Protein AF-A0A9D4IZQ9-F1 (afdb_monomer_lite)

Structure (mmCIF, N/CA/C/O backbone):
data_AF-A0A9D4IZQ9-F1
#
_entry.id   AF-A0A9D4IZQ9-F1
#
loop_
_atom_site.group_PDB
_atom_site.id
_atom_site.type_symbol
_atom_site.label_atom_id
_atom_site.label_alt_id
_atom_site.label_comp_id
_atom_site.label_asym_id
_atom_site.label_entity_id
_atom_site.label_seq_id
_atom_site.pdbx_PDB_ins_code
_atom_site.Cartn_x
_atom_site.Cartn_y
_atom_site.Cartn_z
_atom_site.occupancy
_atom_site.B_iso_or_equiv
_atom_site.auth_seq_id
_atom_site.auth_comp_id
_atom_site.auth_asym_id
_atom_site.auth_atom_id
_atom_site.pdbx_PDB_model_num
ATOM 1 N N . MET A 1 1 ? 46.373 -11.092 -69.726 1.00 56.59 1 MET A N 1
ATOM 2 C CA . MET A 1 1 ? 45.106 -10.371 -69.463 1.00 56.59 1 MET A CA 1
ATOM 3 C C . MET A 1 1 ? 44.306 -11.122 -68.409 1.00 56.59 1 MET A C 1
ATOM 5 O O . MET A 1 1 ? 43.628 -10.480 -67.626 1.00 56.59 1 MET A O 1
ATOM 9 N N . ASP A 1 2 ? 44.492 -12.441 -68.347 1.00 65.06 2 ASP A N 1
ATOM 10 C CA . ASP A 1 2 ? 43.815 -13.360 -67.430 1.00 65.06 2 ASP A CA 1
ATOM 11 C C . ASP A 1 2 ? 44.278 -13.197 -65.966 1.00 65.06 2 ASP A C 1
ATOM 13 O O . ASP A 1 2 ? 43.449 -12.937 -65.108 1.00 65.06 2 ASP A O 1
ATOM 17 N N . GLU A 1 3 ? 45.588 -13.116 -65.683 1.00 65.31 3 GLU A N 1
ATOM 18 C CA . GLU A 1 3 ? 46.099 -12.973 -64.295 1.00 65.31 3 GLU A CA 1
ATOM 19 C C . GLU A 1 3 ? 45.620 -11.716 -63.539 1.00 65.31 3 GLU A C 1
ATOM 21 O O . GLU A 1 3 ? 45.542 -11.713 -62.313 1.00 65.31 3 GLU A O 1
ATOM 26 N N . TRP A 1 4 ? 45.315 -10.624 -64.251 1.00 72.56 4 TRP A N 1
ATOM 27 C CA . TRP A 1 4 ? 44.850 -9.382 -63.618 1.00 72.56 4 TRP A CA 1
ATOM 28 C C . TRP A 1 4 ? 43.346 -9.415 -63.328 1.00 72.56 4 TRP A C 1
ATOM 30 O O . TRP A 1 4 ? 42.903 -8.811 -62.357 1.00 72.56 4 TRP A O 1
ATOM 40 N N . MET A 1 5 ? 42.564 -10.120 -64.156 1.00 70.25 5 MET A N 1
ATOM 41 C CA . MET A 1 5 ? 41.148 -10.366 -63.866 1.00 70.25 5 MET A CA 1
ATOM 42 C C . MET A 1 5 ? 40.995 -11.388 -62.741 1.00 70.25 5 MET A C 1
ATOM 44 O O . MET A 1 5 ? 40.171 -11.163 -61.860 1.00 70.25 5 MET A O 1
ATOM 48 N N . ASP A 1 6 ? 41.828 -12.431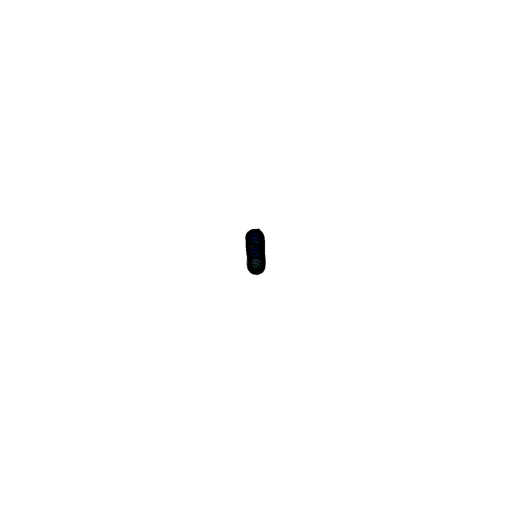 -62.732 1.00 72.38 6 ASP A N 1
ATOM 49 C CA . ASP A 1 6 ? 41.814 -13.470 -61.701 1.00 72.38 6 ASP A CA 1
ATOM 50 C C . ASP A 1 6 ? 42.185 -12.885 -60.331 1.00 72.38 6 ASP A C 1
ATOM 52 O O . ASP A 1 6 ? 41.409 -12.985 -59.388 1.00 72.38 6 ASP A O 1
ATOM 56 N N . GLY A 1 7 ? 43.288 -12.131 -60.231 1.00 77.56 7 GLY A N 1
ATOM 57 C CA . GLY A 1 7 ? 43.682 -11.501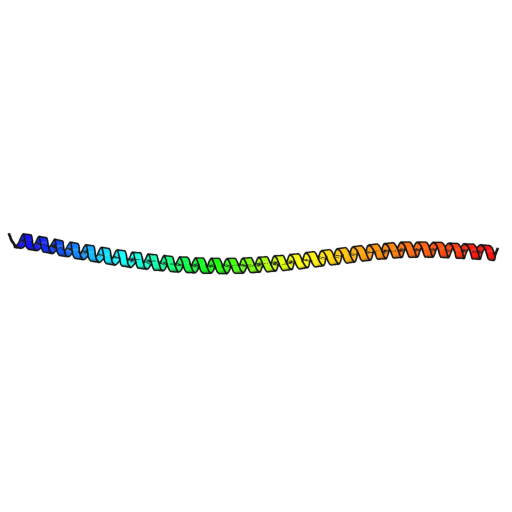 -58.962 1.00 77.56 7 GLY A CA 1
ATOM 58 C C . GLY A 1 7 ? 42.706 -10.430 -58.454 1.00 77.56 7 GLY A C 1
ATOM 59 O O . GLY A 1 7 ? 42.633 -10.181 -57.250 1.00 77.56 7 GLY A O 1
ATOM 60 N N . TRP A 1 8 ? 41.946 -9.790 -59.350 1.00 78.94 8 TRP A N 1
ATOM 61 C CA . TRP A 1 8 ? 40.905 -8.837 -58.962 1.00 78.94 8 TRP A CA 1
ATOM 62 C C . TRP A 1 8 ? 39.615 -9.536 -58.518 1.00 78.94 8 TRP A C 1
ATOM 64 O O . TRP A 1 8 ? 38.995 -9.084 -57.558 1.00 78.94 8 TRP A O 1
ATOM 74 N N . MET A 1 9 ? 39.223 -10.639 -59.170 1.00 76.81 9 MET A N 1
ATOM 75 C CA . MET A 1 9 ? 38.088 -11.457 -58.727 1.00 76.81 9 MET A CA 1
ATOM 76 C C . MET A 1 9 ? 38.375 -12.126 -57.386 1.00 76.81 9 MET A C 1
ATOM 78 O O . MET A 1 9 ? 37.524 -12.031 -56.507 1.00 76.81 9 MET A O 1
ATOM 82 N N . ASP A 1 10 ? 39.563 -12.707 -57.204 1.00 77.81 10 ASP A N 1
ATOM 83 C CA . ASP A 1 10 ? 39.956 -13.371 -55.957 1.00 77.81 10 ASP A CA 1
ATOM 84 C C . ASP A 1 10 ? 40.025 -12.368 -54.799 1.00 77.81 10 ASP A C 1
ATOM 86 O O . ASP A 1 10 ? 39.365 -12.546 -53.781 1.00 77.81 10 ASP A O 1
ATOM 90 N N . GLY A 1 11 ? 40.715 -11.234 -54.977 1.00 78.94 11 GLY A N 1
ATOM 91 C CA . GLY A 1 11 ? 40.816 -10.219 -53.923 1.00 78.94 11 GLY A CA 1
ATOM 92 C C . GLY A 1 11 ? 39.479 -9.560 -53.561 1.00 78.94 11 GLY A C 1
ATOM 93 O O . GLY A 1 11 ? 39.287 -9.134 -52.421 1.00 78.94 11 GLY A O 1
ATOM 94 N N . TRP A 1 12 ? 38.545 -9.468 -54.513 1.00 81.25 12 TRP A N 1
ATOM 95 C CA . TRP A 1 12 ? 37.202 -8.955 -54.249 1.00 81.25 12 TRP A CA 1
ATOM 96 C C . TRP A 1 12 ? 36.300 -10.005 -53.591 1.00 81.25 12 TRP A C 1
ATOM 98 O O . TRP A 1 12 ? 35.554 -9.653 -52.682 1.00 81.25 12 TRP A O 1
ATOM 108 N N . MET A 1 13 ? 36.379 -11.275 -54.005 1.00 79.06 13 MET A N 1
ATOM 109 C CA . MET A 1 13 ? 35.645 -12.373 -53.368 1.00 79.06 13 MET A CA 1
ATOM 110 C C . MET A 1 13 ? 36.106 -12.598 -51.933 1.00 79.06 13 MET A C 1
ATOM 112 O O . MET A 1 13 ? 35.252 -12.631 -51.053 1.00 79.06 13 MET A O 1
ATOM 116 N N . ASP A 1 14 ? 37.415 -12.679 -51.695 1.00 78.94 14 ASP A N 1
ATOM 117 C CA . ASP A 1 14 ? 37.975 -12.918 -50.363 1.00 78.94 14 ASP A CA 1
ATOM 118 C C . ASP A 1 14 ? 37.681 -11.735 -49.435 1.00 78.94 14 ASP A C 1
ATOM 120 O O . ASP A 1 14 ? 37.094 -11.905 -48.373 1.00 78.94 14 ASP A O 1
ATOM 124 N N . GLY A 1 15 ? 37.966 -10.501 -49.868 1.00 79.44 15 GLY A N 1
ATOM 125 C CA . GLY A 1 15 ? 37.719 -9.317 -49.039 1.00 79.44 15 GLY A CA 1
ATOM 126 C C . GLY A 1 15 ? 36.236 -9.062 -48.744 1.00 79.44 15 GLY A C 1
ATOM 127 O O . GLY A 1 15 ? 35.899 -8.527 -47.686 1.00 79.44 15 GLY A O 1
ATOM 128 N N . TRP A 1 16 ? 35.340 -9.431 -49.665 1.00 81.25 16 TRP A N 1
ATOM 129 C CA . TRP A 1 16 ? 33.900 -9.303 -49.454 1.00 81.25 16 TRP A CA 1
ATOM 130 C C . TRP A 1 16 ? 33.331 -10.453 -48.621 1.00 81.25 16 TRP A C 1
ATOM 132 O O . TRP A 1 16 ? 32.517 -10.182 -47.743 1.00 81.25 16 TRP A O 1
ATOM 142 N N . MET A 1 17 ? 33.755 -11.703 -48.851 1.00 78.94 17 MET A N 1
ATOM 143 C CA . MET A 1 17 ? 33.340 -12.836 -48.018 1.00 78.94 17 MET A CA 1
ATOM 144 C C . MET A 1 17 ? 33.844 -12.667 -46.592 1.00 78.94 17 MET A C 1
ATOM 146 O O . MET A 1 17 ? 33.015 -12.706 -45.693 1.00 78.94 17 MET A O 1
ATOM 150 N N . ASP A 1 18 ? 35.131 -12.396 -46.382 1.00 78.81 18 ASP A N 1
ATOM 151 C CA . ASP A 1 18 ? 35.699 -12.255 -45.039 1.00 78.81 18 ASP A CA 1
ATOM 152 C C . ASP A 1 18 ? 35.081 -11.056 -44.311 1.00 78.81 18 ASP A C 1
ATOM 154 O O . ASP A 1 18 ? 34.541 -11.193 -43.220 1.00 78.81 18 ASP A O 1
ATOM 158 N N . GLY A 1 19 ? 35.033 -9.881 -44.949 1.00 79.25 19 GLY A N 1
ATOM 159 C CA . GLY A 1 19 ? 34.490 -8.679 -44.311 1.00 79.25 19 GLY A CA 1
ATOM 160 C C . GLY A 1 19 ? 32.987 -8.749 -44.015 1.00 79.25 19 GLY A C 1
ATOM 161 O O . GLY A 1 19 ? 32.525 -8.193 -43.017 1.00 79.25 19 GLY A O 1
ATOM 162 N N . TRP A 1 20 ? 32.205 -9.411 -44.873 1.00 80.94 20 TRP A N 1
ATOM 163 C CA . TRP A 1 20 ? 30.771 -9.587 -44.645 1.00 80.94 20 TRP A CA 1
ATOM 164 C C . TRP A 1 20 ? 30.490 -10.688 -43.626 1.00 80.94 20 TRP A C 1
ATOM 166 O O . TRP A 1 20 ? 29.615 -10.515 -42.781 1.00 80.94 20 TRP A O 1
ATOM 176 N N . MET A 1 21 ? 31.223 -11.797 -43.692 1.00 77.12 21 MET A N 1
ATOM 177 C CA . MET A 1 21 ? 31.041 -12.938 -42.805 1.00 77.12 21 MET A CA 1
ATOM 178 C C . MET A 1 21 ? 31.496 -12.592 -41.387 1.00 77.12 21 MET A C 1
ATOM 180 O O . MET A 1 21 ? 30.702 -12.778 -40.472 1.00 77.12 21 MET A O 1
ATOM 184 N N . ASP A 1 22 ? 32.666 -11.974 -41.213 1.00 79.25 22 ASP A N 1
ATOM 185 C CA . ASP A 1 22 ? 33.150 -11.524 -39.901 1.00 79.25 22 ASP A CA 1
ATOM 186 C C . ASP A 1 22 ? 32.260 -10.408 -39.342 1.00 79.25 22 ASP A C 1
ATOM 188 O O . ASP A 1 22 ? 31.751 -10.506 -38.232 1.00 79.25 22 ASP A O 1
ATOM 192 N N . GLY A 1 23 ? 31.962 -9.373 -40.135 1.00 79.44 23 GLY A N 1
ATOM 193 C CA . GLY A 1 23 ? 31.167 -8.238 -39.657 1.00 79.44 23 GLY A CA 1
ATOM 194 C C . GLY A 1 23 ? 29.718 -8.595 -39.309 1.00 79.44 23 GLY A C 1
ATOM 195 O O . GLY A 1 23 ? 29.141 -8.025 -38.380 1.00 79.44 23 GLY A O 1
ATOM 196 N N . TRP A 1 24 ? 29.108 -9.527 -40.045 1.00 80.44 24 TRP A N 1
ATOM 197 C CA . TRP A 1 24 ? 27.756 -9.999 -39.748 1.00 80.44 24 TRP A CA 1
ATOM 198 C C . TRP A 1 24 ? 27.742 -10.983 -38.583 1.00 80.44 24 TRP A C 1
ATOM 200 O O . TRP A 1 24 ? 26.854 -10.897 -37.739 1.00 80.44 24 TRP A O 1
ATOM 210 N N . MET A 1 25 ? 28.708 -11.900 -38.529 1.00 77.62 25 MET A N 1
ATOM 211 C CA . MET A 1 25 ? 28.776 -12.914 -37.487 1.00 77.62 25 MET A CA 1
ATOM 212 C C . MET A 1 25 ? 29.129 -12.283 -36.139 1.00 77.62 25 MET A C 1
ATOM 214 O O . MET A 1 25 ? 28.382 -12.502 -35.193 1.00 77.62 25 MET A O 1
ATOM 218 N N . ASP A 1 26 ? 30.137 -11.411 -36.073 1.00 79.69 26 ASP A N 1
ATOM 219 C CA . ASP A 1 26 ? 30.499 -10.692 -34.845 1.00 79.69 26 ASP A CA 1
ATOM 220 C C . ASP A 1 26 ? 29.386 -9.723 -34.429 1.00 79.69 26 ASP A C 1
ATOM 222 O O . ASP A 1 26 ? 28.891 -9.777 -33.309 1.00 79.69 26 ASP A O 1
ATOM 226 N N . GLY A 1 27 ? 28.889 -8.887 -35.347 1.00 79.62 27 GLY A N 1
ATOM 227 C CA . GLY A 1 27 ? 27.871 -7.888 -35.008 1.00 79.62 27 GLY A CA 1
ATOM 228 C C . GLY A 1 27 ? 26.524 -8.485 -34.588 1.00 79.62 27 GLY A C 1
ATOM 229 O O . GLY A 1 27 ? 25.832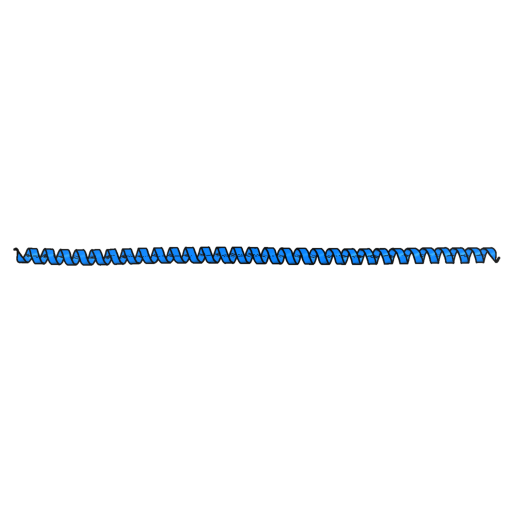 -7.922 -33.737 1.00 79.62 27 GLY A O 1
ATOM 230 N N . TRP A 1 28 ? 26.128 -9.617 -35.176 1.00 80.12 28 TRP A N 1
ATOM 231 C CA . TRP A 1 28 ? 24.896 -10.305 -34.794 1.00 80.12 28 TRP A CA 1
ATOM 232 C C . TRP A 1 28 ? 25.072 -11.113 -33.513 1.00 80.12 28 TRP A C 1
ATOM 234 O O . TRP A 1 28 ? 24.178 -11.095 -32.669 1.00 80.12 28 TRP A O 1
ATOM 244 N N . MET A 1 29 ? 26.201 -11.804 -33.360 1.00 76.81 29 MET A N 1
ATOM 245 C CA . MET A 1 29 ? 26.465 -12.638 -32.195 1.00 76.81 29 MET A CA 1
ATOM 246 C C . MET A 1 29 ? 26.677 -11.773 -30.952 1.00 76.81 29 MET A C 1
ATOM 248 O O . MET A 1 29 ? 25.977 -12.000 -29.972 1.00 76.81 29 MET A O 1
ATOM 252 N N . ASP A 1 30 ? 27.494 -10.721 -31.023 1.00 79.19 30 ASP A N 1
ATOM 253 C CA . ASP A 1 30 ? 27.697 -9.785 -29.911 1.00 79.19 30 ASP A CA 1
ATOM 254 C C . ASP A 1 30 ? 26.413 -9.003 -29.613 1.00 79.19 30 ASP A C 1
ATOM 256 O O . ASP A 1 30 ? 25.927 -8.992 -28.488 1.00 79.19 30 ASP A O 1
ATOM 260 N N . GLY A 1 31 ? 25.770 -8.419 -30.630 1.00 79.25 31 GLY A N 1
ATOM 261 C CA . GLY A 1 31 ? 24.580 -7.590 -30.415 1.00 79.25 31 GLY A CA 1
ATOM 262 C C . GLY A 1 31 ? 23.368 -8.362 -29.882 1.00 79.25 31 GLY A C 1
ATOM 263 O O . GLY A 1 31 ? 22.583 -7.825 -29.097 1.00 79.25 31 GLY A O 1
ATOM 264 N N . TRP A 1 32 ? 23.188 -9.616 -30.304 1.00 79.56 32 TRP A N 1
ATOM 265 C CA . TRP A 1 32 ? 22.104 -10.461 -29.806 1.00 79.56 32 TRP A CA 1
ATOM 266 C C . TRP A 1 32 ? 22.431 -11.055 -28.441 1.00 79.56 32 TRP A C 1
ATOM 268 O O . TRP A 1 32 ? 21.550 -11.099 -27.585 1.00 79.56 32 TRP A O 1
ATOM 278 N N . MET A 1 33 ? 23.670 -11.500 -28.231 1.00 75.62 33 MET A N 1
ATOM 279 C CA . MET A 1 33 ? 24.082 -12.118 -26.979 1.00 75.62 33 MET A CA 1
ATOM 280 C C . MET A 1 33 ? 24.135 -11.079 -25.859 1.00 75.62 33 MET A C 1
ATOM 282 O O . MET A 1 33 ? 23.485 -11.301 -24.844 1.00 75.62 33 MET A O 1
ATOM 286 N N . ASP A 1 34 ? 24.754 -9.917 -26.079 1.00 79.56 34 ASP A N 1
ATOM 287 C CA . ASP A 1 34 ? 24.794 -8.827 -25.097 1.00 79.56 34 ASP A CA 1
ATOM 288 C C . ASP A 1 34 ? 23.393 -8.249 -24.870 1.00 79.56 34 ASP A C 1
ATOM 290 O O . ASP A 1 34 ? 22.907 -8.197 -23.746 1.00 79.56 34 ASP A O 1
ATOM 294 N N . GLY A 1 35 ? 22.662 -7.907 -25.937 1.00 78.69 35 GLY A N 1
ATOM 295 C CA . GLY A 1 35 ? 21.343 -7.282 -25.799 1.00 78.69 35 GLY A CA 1
ATOM 296 C C . GLY A 1 35 ? 20.289 -8.181 -25.143 1.00 78.69 35 GLY A C 1
ATOM 297 O O . GLY A 1 35 ? 19.428 -7.695 -24.407 1.00 78.69 35 GLY A O 1
ATOM 298 N N . TRP A 1 36 ? 20.331 -9.491 -25.401 1.00 80.25 36 TRP A N 1
ATOM 299 C CA . TRP A 1 36 ? 19.417 -10.441 -24.771 1.00 80.25 36 TRP A CA 1
ATOM 300 C C . TRP A 1 36 ? 19.849 -10.790 -23.350 1.00 80.25 36 TRP A C 1
ATOM 302 O O . TRP A 1 36 ? 18.996 -10.868 -22.470 1.00 80.25 36 TRP A O 1
ATOM 312 N N . MET A 1 37 ? 21.147 -10.994 -23.120 1.00 74.81 37 MET A N 1
ATOM 313 C CA . MET A 1 37 ? 21.666 -11.383 -21.814 1.00 74.81 37 MET A CA 1
ATOM 314 C C . MET A 1 37 ? 21.565 -10.225 -20.819 1.00 74.81 37 MET A C 1
ATOM 316 O O . MET A 1 37 ? 21.008 -10.443 -19.747 1.00 74.81 37 MET A O 1
ATOM 320 N N . ASP A 1 38 ? 21.956 -9.008 -21.205 1.00 79.19 38 ASP A N 1
ATOM 321 C CA . ASP A 1 38 ? 21.829 -7.807 -20.369 1.00 79.19 38 ASP A CA 1
ATOM 322 C C . ASP A 1 38 ? 20.356 -7.442 -20.168 1.00 79.19 38 ASP A C 1
ATOM 324 O O . ASP A 1 38 ? 19.886 -7.321 -19.042 1.00 79.19 38 ASP A O 1
ATOM 328 N N . GLY A 1 39 ? 19.566 -7.366 -21.245 1.00 78.69 39 GLY A N 1
ATOM 329 C CA . GLY A 1 39 ? 18.157 -6.977 -21.143 1.00 78.69 39 GLY A CA 1
ATOM 330 C C . GLY A 1 39 ? 17.301 -7.958 -20.334 1.00 78.69 39 GLY A C 1
ATOM 331 O O . GLY A 1 39 ? 16.348 -7.550 -19.666 1.00 78.69 39 GLY A O 1
ATOM 332 N N . TRP A 1 40 ? 17.622 -9.254 -20.385 1.00 79.56 40 TRP A N 1
ATOM 333 C CA . TRP A 1 40 ? 16.919 -10.272 -19.611 1.00 79.56 40 TRP A CA 1
ATOM 334 C C . TRP A 1 40 ? 17.437 -10.379 -18.176 1.00 79.56 40 TRP A C 1
ATOM 336 O O . TRP A 1 40 ? 16.607 -10.483 -17.275 1.00 79.56 40 TRP A O 1
ATOM 346 N N . MET A 1 41 ? 18.757 -10.333 -17.937 1.00 74.94 41 MET A N 1
ATOM 347 C CA . MET A 1 41 ? 19.289 -10.329 -16.568 1.00 74.94 41 MET A CA 1
ATOM 348 C C . MET A 1 41 ? 18.872 -9.071 -15.823 1.00 74.94 41 MET A C 1
ATOM 350 O O . MET A 1 41 ? 18.308 -9.217 -14.744 1.00 74.94 41 MET A O 1
ATOM 354 N N . ASP A 1 42 ? 19.069 -7.884 -16.396 1.00 79.38 42 ASP A N 1
ATOM 355 C CA . ASP A 1 42 ? 18.751 -6.620 -15.728 1.00 79.38 42 ASP A CA 1
ATOM 356 C C . ASP A 1 42 ? 17.240 -6.494 -15.523 1.00 79.38 42 ASP A C 1
ATOM 358 O O . ASP A 1 42 ? 16.771 -6.311 -14.406 1.00 79.38 42 ASP A O 1
ATOM 362 N N . GLY A 1 43 ? 16.437 -6.720 -16.568 1.00 78.25 43 GLY A N 1
ATOM 363 C CA . GLY A 1 43 ? 14.982 -6.596 -16.462 1.00 78.25 43 GLY A CA 1
ATOM 364 C C . GLY A 1 43 ? 14.339 -7.604 -15.502 1.00 78.25 43 GLY A C 1
ATOM 365 O O . GLY A 1 43 ? 13.338 -7.291 -14.854 1.00 78.25 43 GLY A O 1
ATOM 366 N N . TRP A 1 44 ? 14.889 -8.819 -15.404 1.00 79.56 44 TRP A N 1
ATOM 367 C CA . TRP A 1 44 ? 14.382 -9.837 -14.486 1.00 79.56 44 TRP A CA 1
ATOM 368 C C . TRP A 1 44 ? 14.917 -9.660 -13.063 1.00 79.56 44 TRP A C 1
ATOM 370 O O . TRP A 1 44 ? 14.130 -9.798 -12.129 1.00 79.56 44 TRP A O 1
ATOM 380 N N . MET A 1 45 ? 16.206 -9.341 -12.879 1.00 74.19 45 MET A N 1
ATOM 381 C CA . MET A 1 45 ? 16.760 -9.058 -11.550 1.00 74.19 45 MET A CA 1
ATOM 382 C C . MET A 1 45 ? 16.129 -7.811 -10.953 1.00 74.19 45 MET A C 1
ATOM 384 O O . MET A 1 45 ? 15.632 -7.910 -9.837 1.00 74.19 45 MET A O 1
ATOM 388 N N . ASP A 1 46 ? 16.085 -6.697 -11.684 1.00 78.94 46 ASP A N 1
ATOM 389 C CA . ASP A 1 46 ? 15.544 -5.435 -11.173 1.00 78.94 46 ASP A CA 1
ATOM 390 C C . ASP A 1 46 ? 14.042 -5.570 -10.923 1.00 78.94 46 ASP A C 1
ATOM 392 O O . ASP A 1 46 ? 13.560 -5.314 -9.826 1.00 78.94 46 ASP A O 1
ATOM 396 N N . GLY A 1 47 ? 13.284 -6.096 -11.892 1.00 77.31 47 GLY A N 1
ATOM 397 C CA . GLY A 1 47 ? 11.835 -6.250 -11.741 1.00 77.31 47 GLY A CA 1
ATOM 398 C C . GLY A 1 47 ? 11.426 -7.212 -10.619 1.00 77.31 47 GLY A C 1
ATOM 399 O O . GLY A 1 47 ? 10.390 -7.014 -9.981 1.00 77.31 47 GLY A O 1
ATOM 400 N N . TRP A 1 48 ? 12.216 -8.261 -10.371 1.00 78.31 48 TRP A N 1
ATOM 401 C CA . TRP A 1 48 ? 11.941 -9.218 -9.301 1.00 78.31 48 TRP A CA 1
ATOM 402 C C . TRP A 1 48 ? 12.456 -8.743 -7.941 1.00 78.31 48 TRP A C 1
ATOM 404 O O . TRP A 1 48 ? 11.726 -8.893 -6.963 1.00 78.31 48 TRP A O 1
ATOM 414 N N . MET A 1 49 ? 13.661 -8.163 -7.861 1.00 73.75 49 MET A N 1
ATOM 415 C CA . MET A 1 49 ? 14.172 -7.584 -6.615 1.00 73.75 49 MET A CA 1
ATOM 416 C C . MET A 1 49 ? 13.310 -6.409 -6.182 1.00 73.75 49 MET A C 1
ATOM 418 O O . MET A 1 49 ? 12.794 -6.468 -5.075 1.00 73.75 49 MET A O 1
ATOM 422 N N . ASP A 1 50 ? 13.085 -5.414 -7.038 1.00 77.75 50 ASP A N 1
ATOM 423 C CA . ASP A 1 50 ? 12.332 -4.215 -6.661 1.00 77.75 50 ASP A CA 1
ATOM 424 C C . ASP A 1 50 ? 10.880 -4.579 -6.343 1.00 77.75 50 ASP A C 1
ATOM 426 O O . ASP A 1 50 ? 10.372 -4.289 -5.265 1.00 77.75 50 ASP A O 1
ATOM 430 N N . GLY A 1 51 ? 10.214 -5.338 -7.220 1.00 75.88 51 GLY A N 1
ATOM 431 C CA . GLY A 1 51 ? 8.807 -5.691 -7.021 1.00 75.88 51 GLY A CA 1
ATOM 432 C C . GLY A 1 51 ? 8.547 -6.567 -5.790 1.00 75.88 51 GLY A C 1
ATOM 433 O O . GLY A 1 51 ? 7.512 -6.422 -5.134 1.00 75.88 51 GLY A O 1
ATOM 434 N N . TRP A 1 52 ? 9.457 -7.491 -5.466 1.00 78.06 52 TRP A N 1
ATOM 435 C CA . TRP A 1 52 ? 9.309 -8.352 -4.291 1.00 78.06 52 TRP A CA 1
ATOM 436 C C . TRP A 1 52 ? 9.753 -7.651 -3.011 1.00 78.06 52 TRP A C 1
ATOM 438 O O . TRP A 1 52 ? 9.086 -7.789 -1.988 1.00 78.06 52 TRP A O 1
ATOM 448 N N . MET A 1 53 ? 10.858 -6.909 -3.059 1.00 73.25 53 MET A N 1
ATOM 449 C CA . MET A 1 53 ? 11.429 -6.245 -1.896 1.00 73.25 53 MET A CA 1
ATOM 450 C C . MET A 1 53 ? 10.576 -5.048 -1.478 1.00 73.25 53 MET A C 1
ATOM 452 O O . MET A 1 53 ? 10.215 -4.991 -0.305 1.00 73.25 53 MET A O 1
ATOM 456 N N . ASP A 1 54 ? 10.150 -4.196 -2.415 1.00 76.69 54 ASP A N 1
ATOM 457 C CA . ASP A 1 54 ? 9.273 -3.054 -2.125 1.00 76.69 54 ASP A CA 1
ATOM 458 C C . ASP A 1 54 ? 7.881 -3.537 -1.715 1.00 76.69 54 ASP A C 1
ATOM 460 O O . ASP A 1 54 ? 7.373 -3.180 -0.658 1.00 76.69 54 ASP A O 1
ATOM 464 N N . GLY A 1 55 ? 7.276 -4.449 -2.485 1.00 76.00 55 GLY A N 1
ATOM 465 C CA . GLY A 1 55 ? 5.926 -4.935 -2.189 1.00 76.00 55 GLY A CA 1
ATOM 466 C C . GLY A 1 55 ? 5.816 -5.683 -0.855 1.00 76.00 55 GLY A C 1
ATOM 467 O O . GLY A 1 55 ? 4.784 -5.610 -0.184 1.00 76.00 55 GLY A O 1
ATOM 468 N N . TRP A 1 56 ? 6.865 -6.409 -0.458 1.00 78.19 56 TRP A N 1
ATOM 469 C CA . TRP A 1 56 ? 6.896 -7.119 0.818 1.00 78.19 56 TRP A CA 1
ATOM 470 C C . TRP A 1 56 ? 7.303 -6.215 1.983 1.00 78.19 56 TRP A C 1
ATOM 472 O O . TRP A 1 56 ? 6.672 -6.312 3.034 1.00 78.19 56 TRP A O 1
ATOM 482 N N . MET A 1 57 ? 8.305 -5.338 1.823 1.00 73.06 57 MET A N 1
ATOM 483 C CA . MET A 1 57 ? 8.677 -4.390 2.880 1.00 73.06 57 MET A CA 1
ATOM 484 C C . MET A 1 57 ? 7.557 -3.397 3.148 1.00 73.06 57 MET A C 1
ATOM 486 O O . MET A 1 57 ? 7.169 -3.286 4.306 1.00 73.06 57 MET A O 1
ATOM 490 N N . ASP A 1 58 ? 7.005 -2.749 2.123 1.00 76.69 58 ASP A N 1
ATOM 491 C CA . ASP A 1 58 ? 5.965 -1.731 2.299 1.00 76.69 58 ASP A CA 1
ATOM 492 C C . ASP A 1 58 ? 4.680 -2.371 2.822 1.00 76.69 58 ASP A C 1
ATOM 494 O O . ASP A 1 58 ? 4.144 -1.970 3.849 1.00 76.69 58 ASP A O 1
ATOM 498 N N . GLY A 1 59 ? 4.221 -3.462 2.199 1.00 75.69 59 GLY A N 1
ATOM 499 C CA . GLY A 1 59 ? 2.988 -4.129 2.621 1.00 75.69 59 GLY A CA 1
ATOM 500 C C . GLY A 1 59 ? 3.049 -4.704 4.041 1.00 75.69 59 GLY A C 1
ATOM 501 O O . GLY A 1 59 ? 2.035 -4.732 4.742 1.00 75.69 59 GLY A O 1
ATOM 502 N N . TRP A 1 60 ? 4.222 -5.174 4.476 1.00 78.25 60 TRP A N 1
ATOM 503 C CA . TRP A 1 60 ? 4.402 -5.718 5.819 1.00 78.25 60 TRP A CA 1
ATOM 504 C C . TRP A 1 60 ? 4.694 -4.632 6.856 1.00 78.25 60 TRP A C 1
ATOM 506 O O . TRP A 1 60 ? 4.113 -4.697 7.936 1.00 78.25 60 TRP A O 1
ATOM 516 N N . MET A 1 61 ? 5.545 -3.641 6.556 1.00 73.69 61 MET A N 1
ATOM 517 C CA . MET A 1 61 ? 5.795 -2.520 7.469 1.00 73.69 61 MET A CA 1
ATOM 518 C C . MET A 1 61 ? 4.543 -1.679 7.657 1.00 73.69 61 MET A C 1
ATOM 520 O O . MET A 1 61 ? 4.164 -1.490 8.806 1.00 73.69 61 MET A O 1
ATOM 524 N N . ASP A 1 62 ? 3.880 -1.247 6.584 1.00 76.75 62 ASP A N 1
ATOM 525 C CA . ASP A 1 62 ? 2.708 -0.373 6.687 1.00 76.75 62 ASP A CA 1
ATOM 526 C C . ASP A 1 62 ? 1.543 -1.128 7.329 1.00 76.75 62 ASP A C 1
ATOM 528 O O . ASP A 1 62 ? 0.973 -0.693 8.323 1.00 76.75 62 ASP A O 1
ATOM 532 N N . GLY A 1 63 ? 1.243 -2.341 6.852 1.00 75.50 63 GLY A N 1
ATOM 533 C CA . GLY A 1 63 ? 0.136 -3.130 7.392 1.00 75.50 63 GLY A CA 1
ATOM 534 C C . GLY A 1 63 ? 0.316 -3.524 8.863 1.00 75.50 63 GLY A C 1
ATOM 535 O O . GLY A 1 63 ? -0.667 -3.619 9.603 1.00 75.50 63 GLY A O 1
ATOM 536 N N . TRP A 1 64 ? 1.555 -3.767 9.302 1.00 77.81 64 TRP A N 1
ATOM 537 C CA . TRP A 1 64 ? 1.845 -4.127 10.687 1.00 77.81 64 TRP A CA 1
ATOM 538 C C . TRP A 1 64 ? 2.011 -2.904 11.590 1.00 77.81 64 TRP A C 1
ATOM 540 O O . TRP A 1 64 ? 1.455 -2.918 12.685 1.00 77.81 64 TRP A O 1
ATOM 550 N N . MET A 1 65 ? 2.730 -1.857 11.164 1.00 73.00 65 MET A N 1
ATOM 551 C CA . MET A 1 65 ? 2.862 -0.626 11.952 1.00 73.00 65 MET A CA 1
ATOM 552 C C . MET A 1 65 ? 1.524 0.081 12.084 1.00 73.00 65 MET A C 1
ATOM 554 O O . MET A 1 65 ? 1.142 0.343 13.217 1.00 73.00 65 MET A O 1
ATOM 558 N N . ASP A 1 66 ? 0.796 0.319 10.993 1.00 76.75 66 ASP A N 1
ATOM 559 C CA . ASP A 1 66 ? -0.467 1.061 11.050 1.00 76.75 66 ASP A CA 1
ATOM 560 C C . ASP A 1 66 ? -1.525 0.241 11.788 1.00 76.75 66 ASP A C 1
ATOM 562 O O . ASP A 1 66 ? -2.127 0.699 12.754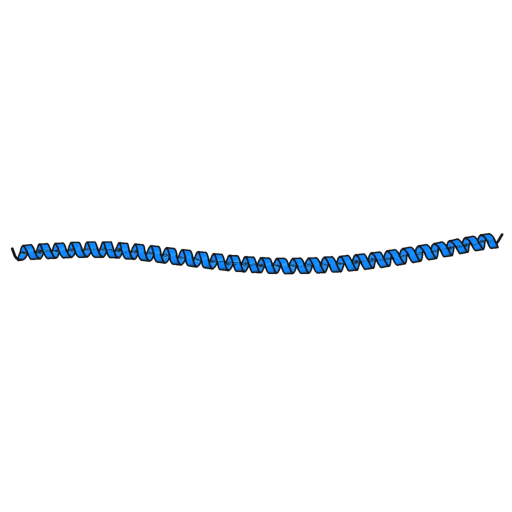 1.00 76.75 66 ASP A O 1
ATOM 566 N N . GLY A 1 67 ? -1.691 -1.037 11.430 1.00 75.75 67 GLY A N 1
ATOM 567 C CA . GLY A 1 67 ? -2.698 -1.891 12.060 1.00 75.75 67 GLY A CA 1
ATOM 568 C C . GLY A 1 67 ? -2.461 -2.131 13.555 1.00 75.75 67 GLY A C 1
ATOM 569 O O . GLY A 1 67 ? -3.419 -2.249 14.324 1.00 75.75 67 GLY A O 1
ATOM 570 N N . TRP A 1 68 ? -1.198 -2.218 13.984 1.00 77.94 68 TRP A N 1
ATOM 571 C CA . TRP A 1 68 ? -0.856 -2.428 15.389 1.00 77.94 68 TRP A CA 1
ATOM 572 C C . TRP A 1 68 ? -0.788 -1.120 16.178 1.00 77.94 68 TRP A C 1
ATOM 574 O O . TRP A 1 68 ? -1.300 -1.096 17.294 1.00 77.94 68 TRP A O 1
ATOM 584 N N . MET A 1 69 ? -0.201 -0.044 15.634 1.00 73.12 69 MET A N 1
ATOM 585 C CA . MET A 1 69 ? -0.183 1.258 16.310 1.00 73.12 69 MET A CA 1
ATOM 586 C C . MET A 1 69 ? -1.585 1.828 16.432 1.00 73.12 69 MET A C 1
ATOM 588 O O . MET A 1 69 ? -1.956 2.158 17.551 1.00 73.12 69 MET A O 1
ATOM 592 N N . ASP A 1 70 ? -2.366 1.887 15.352 1.00 76.62 70 ASP A N 1
ATOM 593 C CA . ASP A 1 70 ? -3.702 2.490 15.393 1.00 76.62 70 ASP A CA 1
ATOM 594 C C . ASP A 1 70 ? -4.635 1.637 16.251 1.00 76.62 70 ASP A C 1
ATOM 596 O O . ASP A 1 70 ? -5.244 2.121 17.199 1.00 76.62 70 ASP A O 1
ATOM 600 N N . GLY A 1 71 ? -4.670 0.320 16.022 1.00 75.62 71 GLY A N 1
ATOM 601 C CA . GLY A 1 71 ? -5.542 -0.575 16.786 1.00 75.62 71 GLY A CA 1
ATOM 602 C C . GLY A 1 71 ? -5.220 -0.625 18.285 1.00 75.62 71 GLY A C 1
ATOM 603 O O . GLY A 1 71 ? -6.125 -0.790 19.107 1.00 75.62 71 GLY A O 1
ATOM 604 N N . TRP A 1 72 ? -3.944 -0.492 18.659 1.00 78.81 72 TRP A N 1
ATOM 605 C CA . TRP A 1 72 ? -3.528 -0.496 20.060 1.00 78.81 72 TRP A CA 1
ATOM 606 C C . TRP A 1 72 ? -3.623 0.887 20.706 1.00 78.81 72 TRP A C 1
ATOM 608 O O . TRP A 1 72 ? -4.112 0.965 21.830 1.00 78.81 72 TRP A O 1
ATOM 618 N N . MET A 1 73 ? -3.196 1.965 20.035 1.00 74.25 73 MET A 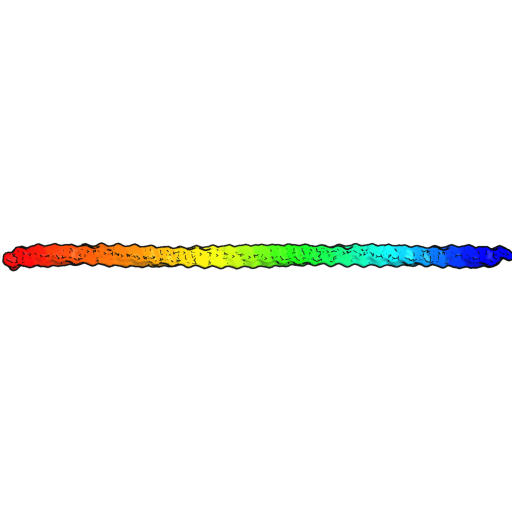N 1
ATOM 619 C CA . MET A 1 73 ? -3.332 3.326 20.567 1.00 74.25 73 MET A CA 1
ATOM 620 C C . MET A 1 73 ? -4.793 3.718 20.690 1.00 74.25 73 MET A C 1
ATOM 622 O O . MET A 1 73 ? -5.170 4.130 21.780 1.00 74.25 73 MET A O 1
ATOM 626 N N . ASP A 1 74 ? -5.608 3.541 19.649 1.00 78.44 74 ASP A N 1
ATOM 627 C CA . ASP A 1 74 ? -7.014 3.955 19.680 1.00 78.44 74 ASP A CA 1
ATOM 628 C C . ASP A 1 74 ? -7.792 3.090 20.671 1.00 78.44 74 ASP A C 1
ATOM 630 O O . ASP A 1 74 ? -8.440 3.598 21.580 1.00 78.44 74 ASP A O 1
ATOM 634 N N . GLY A 1 75 ? -7.644 1.763 20.598 1.00 76.94 75 GLY A N 1
ATOM 635 C CA . GLY A 1 75 ? -8.354 0.854 21.499 1.00 76.94 75 GLY A CA 1
ATOM 636 C C . GLY A 1 75 ? -7.973 1.022 22.975 1.00 76.94 75 GLY A C 1
ATOM 637 O O . GLY A 1 75 ? -8.817 0.847 23.857 1.00 76.94 75 GLY A O 1
ATOM 638 N N . TRP A 1 76 ? -6.709 1.349 23.266 1.00 80.12 76 TRP A N 1
ATOM 639 C CA . TRP A 1 76 ? -6.242 1.559 24.634 1.00 80.12 76 TRP A CA 1
ATOM 640 C C . TRP A 1 76 ? -6.518 2.977 25.136 1.00 80.12 76 TRP A C 1
ATOM 642 O O . TRP A 1 76 ? -6.960 3.106 26.275 1.00 80.12 76 TRP A O 1
ATOM 652 N N . MET A 1 77 ? -6.295 4.023 24.328 1.00 76.69 77 MET A N 1
ATOM 653 C CA . MET A 1 77 ? -6.638 5.396 24.713 1.00 76.69 77 MET A CA 1
ATOM 654 C C . MET A 1 77 ? -8.138 5.537 24.898 1.00 76.69 77 MET A C 1
ATOM 656 O O . MET A 1 77 ? -8.531 5.952 25.980 1.00 76.69 77 MET A O 1
ATOM 660 N N . ASP A 1 78 ? -8.957 5.147 23.923 1.00 80.00 78 ASP A N 1
ATOM 661 C CA . ASP A 1 78 ? -10.408 5.325 24.014 1.00 80.00 78 ASP A CA 1
ATOM 662 C C . ASP A 1 78 ? -10.974 4.475 25.153 1.00 80.00 78 ASP A C 1
ATOM 664 O O . ASP A 1 78 ? -11.648 4.980 26.044 1.00 80.00 78 ASP A O 1
ATOM 668 N N . GLY A 1 79 ? -10.601 3.193 25.225 1.00 79.12 79 GLY A N 1
ATOM 669 C CA . GLY A 1 79 ? -11.099 2.299 26.273 1.00 79.12 79 GLY A CA 1
ATOM 670 C C . GLY A 1 79 ? -10.678 2.703 27.691 1.00 79.12 79 GLY A C 1
ATOM 671 O O . GLY A 1 79 ? -11.452 2.544 28.638 1.00 79.12 79 GLY A O 1
ATOM 672 N N . TRP A 1 80 ? -9.456 3.213 27.868 1.00 81.62 80 TRP A N 1
ATOM 673 C CA . TRP A 1 80 ? -8.973 3.658 29.175 1.00 81.62 80 TRP A CA 1
ATOM 674 C C . TRP A 1 80 ? -9.511 5.038 29.542 1.00 81.62 80 TRP A C 1
ATOM 676 O O . TRP A 1 80 ? -9.898 5.248 30.689 1.00 81.62 80 TRP A O 1
ATOM 686 N N . MET A 1 81 ? -9.543 5.966 28.590 1.00 78.56 81 MET A N 1
ATOM 687 C CA . MET A 1 81 ? -9.988 7.335 28.808 1.00 78.56 81 MET A CA 1
ATOM 688 C C . MET A 1 81 ? -11.497 7.380 29.040 1.00 78.56 81 MET A C 1
ATOM 690 O O . MET A 1 81 ? -11.900 7.937 30.056 1.00 78.56 81 MET A O 1
ATOM 694 N N . ASP A 1 82 ? -12.305 6.704 28.219 1.00 81.12 82 ASP A N 1
ATOM 695 C CA . ASP A 1 82 ? -13.756 6.616 28.422 1.00 81.12 82 ASP A CA 1
ATOM 696 C C . ASP A 1 82 ? -14.073 5.848 29.708 1.00 81.12 82 ASP A C 1
ATOM 698 O O . ASP A 1 82 ? -14.774 6.343 30.584 1.00 81.12 82 ASP A O 1
ATOM 702 N N . GLY A 1 83 ? -13.476 4.667 29.903 1.00 80.06 83 GLY A N 1
ATOM 703 C CA . GLY A 1 83 ? -13.760 3.839 31.078 1.00 80.06 83 GLY A CA 1
ATOM 704 C C . GLY A 1 83 ? -13.342 4.477 32.408 1.00 80.06 83 GLY A C 1
ATOM 705 O O . GLY A 1 83 ? -14.016 4.298 33.425 1.00 80.06 83 GLY A O 1
ATOM 7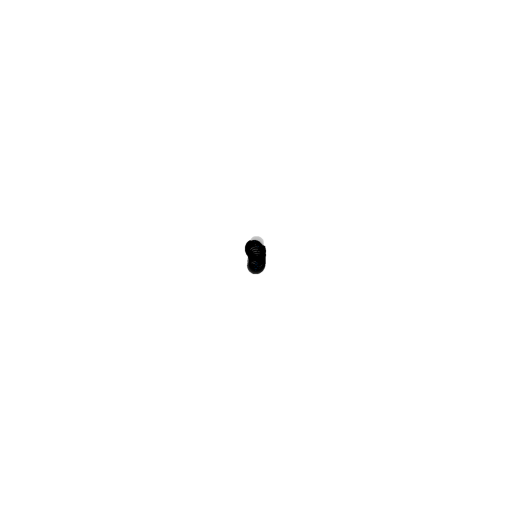06 N N . TRP A 1 84 ? -12.231 5.218 32.428 1.00 82.00 84 TRP A N 1
ATOM 707 C CA . TRP A 1 84 ? -11.776 5.923 33.624 1.00 82.00 84 TRP A CA 1
ATOM 708 C C . TRP A 1 84 ? -12.554 7.214 33.854 1.00 82.00 84 TRP A C 1
ATOM 710 O O . TRP A 1 84 ? -12.911 7.499 34.994 1.00 82.00 84 TRP A O 1
ATOM 720 N N . MET A 1 85 ? -12.820 7.982 32.798 1.00 79.12 85 MET A N 1
ATOM 721 C CA . MET A 1 85 ? -13.514 9.259 32.904 1.00 79.12 85 MET A CA 1
ATOM 722 C C . MET A 1 85 ? -14.987 9.046 33.253 1.00 79.12 85 MET A C 1
ATOM 724 O O . MET A 1 85 ? -15.431 9.634 34.234 1.00 79.12 85 MET A O 1
ATOM 728 N N . ASP A 1 86 ? -15.692 8.137 32.577 1.00 81.88 86 ASP A N 1
ATOM 729 C CA . ASP A 1 86 ? -17.083 7.796 32.898 1.00 81.88 86 ASP A CA 1
ATOM 730 C C . ASP A 1 86 ? -17.174 7.146 34.281 1.00 81.88 86 ASP A C 1
ATOM 732 O O . ASP A 1 86 ? -17.912 7.604 35.147 1.00 81.88 86 ASP A O 1
ATOM 736 N N . GLY A 1 87 ? -16.346 6.132 34.560 1.00 80.19 87 GLY A N 1
ATOM 737 C CA . GLY A 1 87 ? -16.399 5.418 35.839 1.00 80.19 87 GLY A CA 1
ATOM 738 C C . GLY A 1 87 ? -16.047 6.286 37.053 1.00 80.19 87 GLY A C 1
ATOM 739 O O . GLY A 1 87 ? -16.622 6.115 38.130 1.00 80.19 87 GLY A O 1
ATOM 740 N N . TRP A 1 88 ? -15.101 7.217 36.906 1.00 82.44 88 TRP A N 1
ATOM 741 C CA . TRP A 1 88 ? -14.738 8.145 37.975 1.00 82.44 88 TRP A CA 1
ATOM 742 C C . TRP A 1 88 ? -15.754 9.273 38.118 1.00 82.44 88 TRP A C 1
ATOM 744 O O . TRP A 1 88 ? -16.105 9.620 39.242 1.00 82.44 88 TRP A O 1
ATOM 754 N N . MET A 1 89 ? -16.221 9.838 37.005 1.00 79.62 89 MET A N 1
ATOM 755 C CA . MET A 1 89 ? -17.149 10.960 37.018 1.00 79.62 89 MET A CA 1
ATOM 756 C C . MET A 1 89 ? -18.527 10.515 37.508 1.00 79.62 89 MET A C 1
ATOM 758 O O . MET A 1 89 ? -19.027 11.128 38.446 1.00 79.62 89 MET A O 1
ATOM 762 N N . ASP A 1 90 ? -19.066 9.403 37.003 1.00 82.38 90 ASP A N 1
ATOM 763 C CA . ASP A 1 90 ? -20.335 8.835 37.474 1.00 82.38 90 ASP A CA 1
ATOM 764 C C . ASP A 1 90 ? -20.209 8.365 38.927 1.00 82.38 90 ASP A C 1
ATOM 766 O O . ASP A 1 90 ? -20.973 8.780 39.793 1.00 82.38 90 ASP A O 1
ATOM 770 N N . GLY A 1 91 ? -19.177 7.578 39.251 1.00 80.50 91 GLY A N 1
ATOM 771 C CA . GLY A 1 91 ? -19.006 7.038 40.603 1.00 80.50 91 GLY A CA 1
ATOM 772 C C . GLY A 1 91 ? -18.770 8.107 41.677 1.00 80.50 91 GLY A C 1
ATOM 773 O O . GLY A 1 91 ? -19.225 7.960 42.814 1.00 80.50 91 GLY A O 1
ATOM 774 N N . TRP A 1 92 ? -18.060 9.187 41.344 1.00 82.50 92 TRP A N 1
ATOM 775 C CA . TRP A 1 92 ? -17.836 10.300 42.264 1.00 82.50 92 TRP A CA 1
ATOM 776 C C . TRP A 1 92 ? -19.060 11.204 42.369 1.00 82.50 92 TRP A C 1
ATOM 778 O O . TRP A 1 92 ? -19.403 11.620 43.474 1.00 82.50 92 TRP A O 1
ATOM 788 N N . MET A 1 93 ? -19.716 11.505 41.249 1.00 80.19 93 MET A N 1
ATOM 789 C CA . MET A 1 93 ? -20.864 12.402 41.215 1.00 80.19 93 MET A CA 1
ATOM 790 C C . MET A 1 93 ? -22.084 11.757 41.877 1.00 80.19 93 MET A C 1
ATOM 792 O O . MET A 1 93 ? -22.671 12.392 42.752 1.00 80.19 93 MET A O 1
ATOM 796 N N . ASP A 1 94 ? -22.376 10.489 41.574 1.00 82.81 94 ASP A N 1
ATOM 797 C CA . ASP A 1 94 ? -23.450 9.721 42.213 1.00 82.81 94 ASP A CA 1
ATOM 798 C C . ASP A 1 94 ? -23.130 9.478 43.690 1.00 82.81 94 ASP A C 1
ATOM 800 O O . ASP A 1 94 ? -23.912 9.824 44.571 1.00 82.81 94 ASP A O 1
ATOM 804 N N . GLY A 1 95 ? -21.929 8.978 44.005 1.00 81.19 95 GLY A N 1
ATOM 805 C CA . GLY A 1 95 ? -21.551 8.677 45.388 1.00 81.19 95 GLY A CA 1
ATOM 806 C C . GLY A 1 95 ? -21.506 9.908 46.301 1.00 81.19 95 GLY A C 1
ATOM 807 O O . GLY A 1 95 ? -21.818 9.813 47.491 1.00 81.19 95 GLY A O 1
ATOM 808 N N . TRP A 1 96 ? -21.122 11.070 45.766 1.00 82.38 96 TRP A N 1
ATOM 809 C CA . TRP A 1 96 ? -21.104 12.321 46.519 1.00 82.38 96 TRP A CA 1
ATOM 810 C C . TRP A 1 96 ? -22.487 12.965 46.609 1.00 82.38 96 TRP A C 1
ATOM 812 O O . TRP A 1 96 ? -22.847 13.407 47.699 1.00 82.38 96 TRP A O 1
ATOM 822 N N . MET A 1 97 ? -23.269 13.011 45.521 1.00 80.50 97 MET A N 1
ATOM 823 C CA . MET A 1 97 ? -24.634 13.551 45.574 1.00 80.50 97 MET A CA 1
ATOM 824 C C . MET A 1 97 ? -25.527 12.705 46.471 1.00 80.50 97 MET A C 1
ATOM 826 O O . MET A 1 97 ? -26.143 13.271 47.372 1.00 80.50 97 MET A O 1
ATOM 830 N N . ASP A 1 98 ? -25.551 11.386 46.278 1.00 82.31 98 ASP A N 1
ATOM 831 C CA . ASP A 1 98 ? -26.409 10.484 47.047 1.00 82.31 98 ASP A CA 1
ATOM 832 C C . ASP A 1 98 ? -25.960 10.447 48.508 1.00 82.31 98 ASP A C 1
ATOM 834 O O . ASP A 1 98 ? -26.746 10.713 49.412 1.00 82.31 98 ASP A O 1
ATOM 838 N N . GLY A 1 99 ? -24.663 10.247 48.767 1.00 81.12 99 GLY A N 1
ATOM 839 C CA . GLY A 1 99 ? -24.144 10.185 50.134 1.00 81.12 99 GLY A CA 1
ATOM 840 C C . GLY A 1 99 ? -24.306 11.492 50.919 1.00 81.12 99 GLY A C 1
ATOM 841 O O . GLY A 1 99 ? -24.522 11.466 52.134 1.00 81.12 99 GLY A O 1
ATOM 842 N N . TRP A 1 100 ? -24.208 12.645 50.251 1.00 82.81 100 TRP A N 1
ATOM 843 C CA . TRP A 1 100 ? -24.400 13.944 50.892 1.00 82.81 100 TRP A CA 1
ATOM 844 C C . TRP A 1 100 ? -25.878 14.299 51.059 1.00 82.81 100 TRP A C 1
ATOM 846 O O . TRP A 1 100 ? -26.245 14.781 52.131 1.00 82.81 100 TRP A O 1
ATOM 856 N N . MET A 1 101 ? -26.728 14.053 50.053 1.00 80.44 101 MET A N 1
ATOM 857 C CA . MET A 1 101 ? -28.173 14.278 50.176 1.00 80.44 101 MET A CA 1
ATOM 858 C C . MET A 1 101 ? -28.787 13.360 51.226 1.00 80.44 101 MET A C 1
ATOM 860 O O . MET A 1 101 ? -29.479 13.871 52.106 1.00 80.44 101 MET A O 1
ATOM 864 N N . ASP A 1 102 ? -28.492 12.061 51.186 1.00 82.25 102 ASP A N 1
ATOM 865 C CA . ASP A 1 102 ? -29.040 11.088 52.132 1.00 82.25 102 ASP A CA 1
ATOM 866 C C . ASP A 1 102 ? -28.522 11.369 53.542 1.00 82.25 102 ASP A C 1
ATOM 868 O O . ASP A 1 102 ? -29.305 11.550 54.469 1.00 82.25 102 ASP A O 1
ATOM 872 N N . GLY A 1 103 ? -27.207 11.543 53.712 1.00 81.06 103 GLY A N 1
ATOM 873 C CA . GLY A 1 103 ? -26.621 11.817 55.027 1.00 81.06 103 GLY A CA 1
ATOM 874 C C . GLY A 1 103 ? -27.089 13.139 55.648 1.00 81.06 103 GLY A C 1
ATOM 875 O O . GLY A 1 103 ? -27.250 13.234 56.868 1.00 81.06 103 GLY A O 1
ATOM 876 N N . TRP A 1 104 ? -27.325 14.169 54.830 1.00 82.81 104 TRP A N 1
ATOM 877 C CA . TRP A 1 104 ? -27.835 15.451 55.309 1.00 82.81 104 TRP A CA 1
ATOM 878 C C . TRP A 1 104 ? -29.339 15.407 55.590 1.00 82.81 104 TRP A C 1
ATOM 880 O O . TRP A 1 104 ? -29.761 15.923 56.625 1.00 82.81 104 TRP A O 1
ATOM 890 N N . MET A 1 105 ? -30.145 14.781 54.723 1.00 79.94 105 MET A N 1
ATOM 891 C CA . MET A 1 105 ? -31.583 14.618 54.962 1.00 79.94 105 MET A CA 1
ATOM 892 C C . MET A 1 105 ? -31.847 13.740 56.181 1.00 79.94 105 MET A C 1
ATOM 894 O O . MET A 1 105 ? -32.636 14.151 57.032 1.00 79.94 105 MET A O 1
ATOM 898 N N . ASP A 1 106 ? -31.166 12.602 56.306 1.00 82.06 106 ASP A N 1
ATOM 899 C CA . ASP A 1 106 ? -31.339 11.672 57.423 1.00 82.06 106 ASP A CA 1
ATOM 900 C C . ASP A 1 106 ? -30.846 12.290 58.731 1.00 82.06 106 ASP A C 1
ATOM 902 O O . ASP A 1 106 ? -31.576 12.311 59.721 1.00 82.06 106 ASP A O 1
ATOM 906 N N . GLY A 1 107 ? -29.651 12.892 58.734 1.00 80.38 107 GLY A N 1
ATOM 907 C CA . GLY A 1 107 ? -29.100 13.533 59.929 1.00 80.38 107 GLY A CA 1
ATOM 908 C C . GLY A 1 107 ? -29.913 14.745 60.395 1.00 80.38 107 GLY A C 1
ATOM 909 O O . GLY A 1 107 ? -30.056 14.980 61.598 1.00 80.38 107 GLY A O 1
ATOM 910 N N . TRP A 1 108 ? -30.478 15.515 59.461 1.00 81.62 108 TRP A N 1
ATOM 911 C CA . TRP A 1 108 ? -31.345 16.643 59.790 1.00 81.62 108 TRP A CA 1
ATOM 912 C C . TRP A 1 108 ? -32.729 16.186 60.261 1.00 81.62 108 TRP A C 1
ATOM 914 O O . TRP A 1 108 ? -33.223 16.721 61.254 1.00 81.62 108 TRP A O 1
ATOM 924 N N . MET A 1 109 ? -33.337 15.182 59.613 1.00 78.19 109 MET A N 1
ATOM 925 C CA . MET A 1 109 ? -34.610 14.611 60.066 1.00 78.19 109 MET A CA 1
ATOM 926 C C . MET A 1 109 ? -34.474 13.970 61.444 1.00 78.19 109 MET A C 1
ATOM 928 O O . MET A 1 109 ? -35.259 14.304 62.326 1.00 78.19 109 MET A O 1
ATOM 932 N N . GLU A 1 110 ? -33.476 13.112 61.669 1.00 76.81 110 GLU A N 1
ATOM 933 C CA . GLU A 1 110 ? -33.258 12.481 62.974 1.00 76.81 110 GLU A CA 1
ATOM 934 C C . GLU A 1 110 ? -32.939 13.517 64.054 1.00 76.81 110 GLU A C 1
ATOM 936 O O . GLU A 1 110 ? -33.528 13.486 65.134 1.00 76.81 110 GLU A O 1
ATOM 941 N N . GLY A 1 111 ? -32.050 14.474 63.771 1.00 78.94 111 GLY A N 1
ATOM 942 C CA . GLY A 1 111 ? -31.689 15.523 64.724 1.00 78.94 111 GLY A CA 1
ATOM 943 C C . GLY A 1 111 ? -32.873 16.413 65.106 1.00 78.94 111 GLY A C 1
ATOM 944 O O . GLY A 1 111 ? -33.046 16.754 66.278 1.00 78.94 111 GLY A O 1
ATOM 945 N N . TRP A 1 112 ? -33.719 16.761 64.136 1.00 79.94 112 TRP A N 1
ATOM 946 C CA . TRP A 1 112 ? -34.911 17.566 64.378 1.00 79.94 112 TRP A CA 1
ATOM 947 C C . TRP A 1 112 ? -35.992 16.780 65.125 1.00 79.94 112 TRP A C 1
ATOM 949 O O . TRP A 1 112 ? -36.559 17.299 66.084 1.00 79.94 112 TRP A O 1
ATOM 959 N N . MET A 1 113 ? -36.244 15.525 64.741 1.00 73.38 113 MET A N 1
ATOM 960 C CA . MET A 1 113 ? -37.282 14.688 65.349 1.00 73.38 113 MET A CA 1
ATOM 961 C C . MET A 1 113 ? -36.931 14.293 66.792 1.00 73.38 113 MET A C 1
ATOM 963 O O . MET A 1 113 ? -37.795 14.362 67.665 1.00 73.38 113 MET A O 1
ATOM 967 N N . ASN A 1 114 ? -35.660 13.979 67.066 1.00 74.06 114 ASN A N 1
ATOM 968 C CA . ASN A 1 114 ? -35.178 13.688 68.419 1.00 74.06 114 ASN A CA 1
ATOM 969 C C . ASN A 1 114 ? -35.173 14.949 69.299 1.00 74.06 114 ASN A C 1
ATOM 971 O O . ASN A 1 114 ? -35.639 14.914 70.434 1.00 74.06 114 ASN A O 1
ATOM 975 N N . GLY A 1 115 ? -34.743 16.098 68.763 1.00 72.25 115 GLY A N 1
ATOM 976 C CA . GLY A 1 115 ? -34.760 17.368 69.499 1.00 72.25 115 GLY A CA 1
ATOM 977 C C . GLY A 1 115 ? -36.165 17.889 69.830 1.00 72.25 115 GLY A C 1
ATOM 978 O O . GLY A 1 115 ? -36.330 18.609 70.810 1.00 72.25 115 GLY A O 1
ATOM 979 N N . TRP A 1 116 ? -37.178 17.529 69.035 1.00 72.31 116 TRP A N 1
ATOM 980 C CA . TRP A 1 116 ? -38.583 17.861 69.298 1.00 72.31 116 TRP A CA 1
ATOM 981 C C . TRP A 1 116 ? -39.267 16.914 70.291 1.00 72.31 116 TRP A C 1
ATOM 983 O O . TRP A 1 116 ? -40.199 17.334 70.969 1.00 72.31 116 TRP A O 1
ATOM 993 N N . MET A 1 117 ? -38.853 15.644 70.355 1.00 61.34 117 MET A N 1
ATOM 994 C CA . MET A 1 117 ? -39.415 14.662 71.294 1.00 61.34 117 MET A CA 1
ATOM 995 C C . MET A 1 117 ? -38.829 14.769 72.707 1.00 61.34 117 MET A C 1
ATOM 997 O O . MET A 1 117 ? -39.533 14.457 73.666 1.00 61.34 117 MET A O 1
ATOM 1001 N N . ASP A 1 118 ? -37.581 15.227 72.837 1.00 60.41 118 ASP A N 1
ATOM 1002 C CA . ASP A 1 118 ? -36.894 15.402 74.126 1.00 60.41 118 ASP A CA 1
ATOM 1003 C C . ASP A 1 118 ? -37.065 16.815 74.741 1.00 60.41 118 ASP A C 1
ATOM 1005 O O . ASP A 1 118 ? -36.476 17.107 75.787 1.00 60.41 118 ASP A O 1
ATOM 1009 N N . GLY A 1 119 ? -37.846 17.695 74.096 1.00 52.41 119 GLY A N 1
ATOM 1010 C CA . GLY A 1 119 ? -38.121 19.082 74.509 1.00 52.41 119 GLY A CA 1
ATOM 1011 C C . GLY A 1 119 ? -39.455 19.298 75.217 1.00 52.41 119 GLY A C 1
ATOM 1012 O O . GLY A 1 119 ? -40.449 18.631 74.855 1.00 52.41 119 GLY A O 1
#

Sequence (119 aa):
MDEWMDGWMDGWMDGWMDGWMDGWMDGWMDGWMDGWMDGWMDGWMDGWMDGWMDGWMDGWMDGWMDGWMDGWMDGWMDGWMDGWMDGWMDGWMDGWMDGWMDGWMDGWMEGWMNGWMDG

Radius of gyration: 48.79 Å; chains: 1; bounding box: 86×33×144 Å

pLDDT: mean 77.41, std 4.92, range [52.41, 82.81]

Secondary structure (DSSP, 8-state):
-HHHHHHHHHHHHHHHHHHHHHHHHHHHHHHHHHHHHHHHHHHHHHHHHHHHHHHHHHHHHHHHHHHHHHHHHHHHHHHHHHHHHHHHHHHHHHHHHHHHHHHHHHHHHHHHHHHHH--

Organism: Dreissena polymorpha (NCBI:txid45954)

Foldseek 3Di:
DVVVVVVVVVCCVCCCCCCVVCCCCCCCCCCCCCVVVVVVCVVVVCCCCCVVVVCCCCCCCCCCCVVVVVCCVVVVCVVVVCCCVVCCVVCVVCCCVVVVVVVVVVVVVVVVVVVVVVD